Protein AF-M5IPA9-F1 (afdb_monomer_lite)

InterPro domains:
  IPR003439 ABC transporter-like, ATP-binding domain [PF00005] (17-45)
  IPR027417 P-loop containing nucleoside triphosphate hydrolase [G3DSA:3.40.50.300] (1-45)
  IPR027417 P-loop containing nucleoside triphosphate hydrolase [SSF52540] (6-45)

Organism: NCBI:txid1244083

Secondary structure (DSSP, 8-state):
--EEEEEEEEEETTEEEEEEEEEE-TT--------TTSSHHHHH-

Structure (mmCIF, N/CA/C/O backbone):
data_AF-M5IPA9-F1
#
_entry.id   AF-M5IPA9-F1
#
loop_
_atom_site.group_PDB
_atom_site.id
_atom_site.type_symbol
_atom_site.label_atom_id
_atom_site.label_alt_id
_atom_site.label_comp_id
_atom_site.label_asym_id
_atom_site.label_entity_id
_atom_site.label_seq_id
_atom_site.pdbx_PDB_ins_code
_atom_site.Cartn_x
_atom_site.Cartn_y
_atom_site.Cartn_z
_atom_site.occupancy
_atom_site.B_iso_or_equiv
_atom_site.auth_seq_id
_atom_site.auth_comp_id
_atom_site.auth_asym_id
_atom_site.auth_atom_id
_atom_site.pdbx_PDB_model_num
ATOM 1 N N . MET A 1 1 ? -13.762 9.108 10.072 1.00 64.75 1 MET A N 1
ATOM 2 C CA . MET A 1 1 ? -12.834 8.838 8.956 1.00 64.75 1 MET A CA 1
ATOM 3 C C . MET A 1 1 ? -11.587 9.684 9.169 1.00 64.75 1 MET A C 1
ATOM 5 O O . MET A 1 1 ? -11.750 10.817 9.612 1.00 64.75 1 MET A O 1
ATOM 9 N N . ILE A 1 2 ? -10.386 9.134 8.968 1.00 86.75 2 ILE A N 1
ATOM 10 C CA . ILE A 1 2 ? -9.129 9.909 9.056 1.00 86.75 2 ILE A CA 1
ATOM 11 C C . ILE A 1 2 ? -8.353 9.910 7.734 1.00 86.75 2 ILE A C 1
ATOM 13 O O . ILE A 1 2 ? -7.710 10.903 7.423 1.00 86.75 2 ILE A O 1
ATOM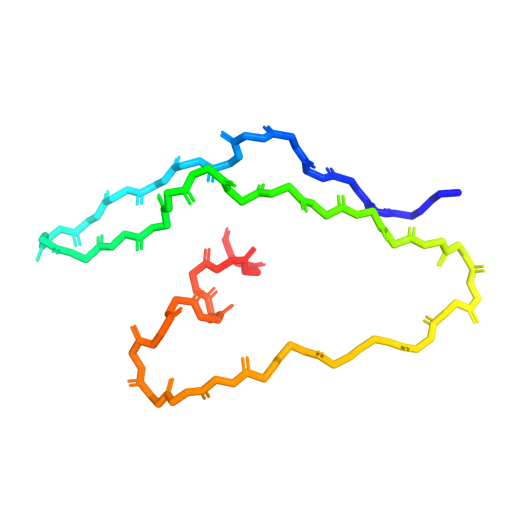 17 N N . LEU A 1 3 ? -8.469 8.840 6.940 1.00 91.56 3 LEU A N 1
ATOM 18 C CA . LEU A 1 3 ? -7.857 8.719 5.618 1.00 91.56 3 LEU A CA 1
ATOM 19 C C . LEU A 1 3 ? -8.792 7.939 4.688 1.00 91.56 3 LEU A C 1
ATOM 21 O O . LEU A 1 3 ? -9.376 6.936 5.107 1.00 91.56 3 LEU A O 1
ATOM 25 N N . GLN A 1 4 ? -8.921 8.385 3.441 1.00 95.06 4 GLN A N 1
ATOM 26 C CA . GLN A 1 4 ? -9.609 7.655 2.379 1.00 95.06 4 GLN A CA 1
ATOM 27 C C . GLN A 1 4 ? -8.909 7.913 1.043 1.00 95.06 4 GLN A C 1
ATOM 29 O O . GLN A 1 4 ? -8.590 9.058 0.729 1.00 95.06 4 GLN A O 1
ATOM 34 N N . THR A 1 5 ? -8.729 6.860 0.250 1.00 95.56 5 THR A N 1
ATOM 35 C CA . THR A 1 5 ? -8.354 6.950 -1.166 1.00 95.56 5 THR A CA 1
ATOM 36 C C . THR A 1 5 ? -9.405 6.232 -2.005 1.00 95.56 5 THR A C 1
ATOM 38 O O . THR A 1 5 ? -10.012 5.257 -1.557 1.00 95.56 5 THR A O 1
ATOM 41 N N . LYS A 1 6 ? -9.637 6.716 -3.225 1.00 96.62 6 LYS A N 1
ATOM 42 C CA . LYS A 1 6 ? -10.495 6.060 -4.215 1.00 96.62 6 LYS A CA 1
ATOM 43 C C . LYS A 1 6 ? -9.758 6.033 -5.541 1.00 96.62 6 LYS A C 1
ATOM 45 O O . LYS A 1 6 ? -9.343 7.089 -6.012 1.00 96.62 6 LYS A O 1
ATOM 50 N N . ASN A 1 7 ? -9.590 4.836 -6.088 1.00 97.12 7 ASN A N 1
ATOM 51 C CA . ASN A 1 7 ? -8.970 4.583 -7.385 1.00 97.12 7 ASN A CA 1
ATOM 52 C C . ASN A 1 7 ? -7.582 5.233 -7.548 1.00 97.12 7 ASN A C 1
ATOM 54 O O . ASN A 1 7 ? -7.248 5.760 -8.611 1.00 97.12 7 ASN A O 1
ATOM 58 N N . LEU A 1 8 ? -6.766 5.228 -6.484 1.00 95.25 8 LEU A N 1
ATOM 59 C CA . LEU A 1 8 ? -5.432 5.825 -6.519 1.00 95.25 8 LEU A CA 1
ATOM 60 C C . LEU A 1 8 ? -4.539 5.030 -7.473 1.00 95.25 8 LEU A C 1
ATOM 62 O O . LEU A 1 8 ? -4.246 3.861 -7.227 1.00 95.25 8 LEU A O 1
ATOM 66 N N . SER A 1 9 ? -4.077 5.693 -8.527 1.00 95.12 9 SER A N 1
ATOM 67 C CA . SER A 1 9 ? -3.110 5.144 -9.470 1.00 95.12 9 SER A CA 1
ATOM 68 C C . SER A 1 9 ? -1.941 6.109 -9.619 1.00 95.12 9 SER A C 1
ATOM 70 O O . SER A 1 9 ? -2.133 7.323 -9.690 1.00 95.12 9 SER A O 1
ATOM 72 N N . PHE A 1 10 ? -0.728 5.577 -9.650 1.00 93.94 10 PHE A N 1
ATOM 73 C CA . PHE A 1 10 ? 0.502 6.354 -9.771 1.00 93.94 10 PHE A CA 1
ATOM 74 C C . PHE A 1 10 ? 1.550 5.516 -10.487 1.00 93.94 10 PHE A C 1
ATOM 76 O O . PHE A 1 10 ? 1.647 4.323 -10.225 1.00 9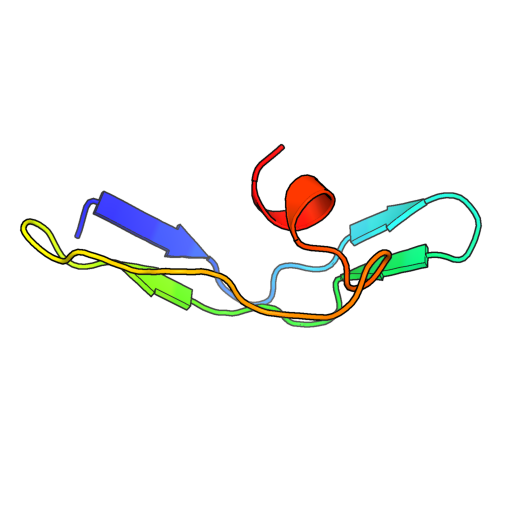3.94 10 PHE A O 1
ATOM 83 N N . SER A 1 11 ? 2.369 6.118 -11.347 1.00 93.06 11 SER A N 1
ATOM 84 C CA . SER A 1 11 ? 3.483 5.411 -11.976 1.00 93.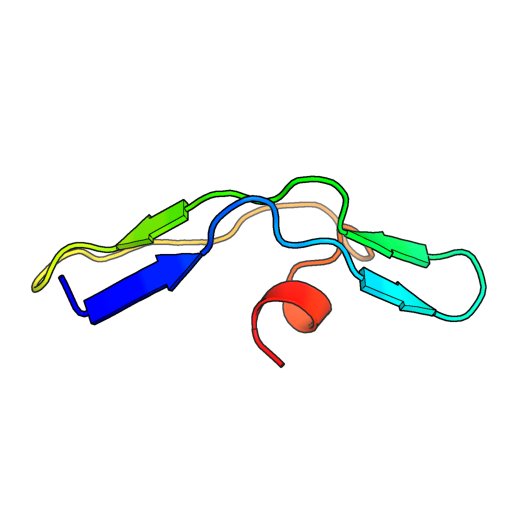06 11 SER A CA 1
ATOM 85 C C . SER A 1 11 ? 4.736 6.273 -12.064 1.00 93.06 11 SER A C 1
ATOM 87 O O . SER A 1 11 ? 4.683 7.487 -12.258 1.00 93.06 11 SER A O 1
ATOM 89 N N . TYR A 1 12 ? 5.884 5.619 -11.921 1.00 88.88 12 TYR A N 1
ATOM 90 C CA . TYR A 1 12 ? 7.200 6.207 -12.101 1.00 88.88 12 TYR A CA 1
ATOM 91 C C . TYR A 1 12 ? 8.191 5.126 -12.537 1.00 88.88 12 TYR A C 1
ATOM 93 O O . TYR A 1 12 ? 8.335 4.098 -11.877 1.00 88.88 12 TYR A O 1
ATOM 101 N N . GLY A 1 13 ? 8.885 5.348 -13.657 1.00 85.06 13 GLY A N 1
ATOM 102 C CA . GLY A 1 13 ? 9.981 4.474 -14.095 1.00 85.06 13 GLY A CA 1
ATOM 103 C C . GLY A 1 13 ? 9.602 2.996 -14.278 1.00 85.06 13 GLY A C 1
ATOM 104 O O . GLY A 1 13 ? 10.424 2.128 -14.007 1.00 85.06 13 GLY A O 1
ATOM 105 N N . GLY A 1 14 ? 8.364 2.704 -14.693 1.00 83.44 14 GLY A N 1
ATOM 106 C CA . GLY A 1 14 ? 7.865 1.335 -14.896 1.00 83.44 14 GLY A CA 1
ATOM 107 C C . GLY A 1 14 ? 7.305 0.646 -13.644 1.00 83.44 14 GLY A C 1
ATOM 108 O O . GLY A 1 14 ? 6.816 -0.474 -13.749 1.00 83.44 14 GLY A O 1
ATOM 109 N N . PHE A 1 15 ? 7.320 1.308 -12.485 1.00 85.38 15 PHE A N 1
ATOM 110 C CA . PHE A 1 15 ? 6.688 0.834 -11.251 1.00 85.38 15 PHE A CA 1
ATOM 111 C C . PHE A 1 15 ? 5.506 1.725 -10.895 1.00 85.38 15 PHE A C 1
ATOM 113 O O . PHE A 1 15 ? 5.529 2.926 -11.165 1.00 85.38 15 PHE A O 1
ATOM 120 N N . GLY A 1 16 ? 4.474 1.161 -10.276 1.00 90.44 16 GLY A N 1
ATOM 121 C CA . GLY A 1 16 ? 3.288 1.940 -9.970 1.00 90.44 16 GLY A CA 1
ATOM 122 C C . GLY A 1 16 ? 2.304 1.279 -9.023 1.00 90.44 16 GLY A C 1
ATOM 123 O O . GLY A 1 16 ? 2.407 0.098 -8.700 1.00 90.44 16 GLY A O 1
ATOM 124 N N . LEU A 1 17 ? 1.364 2.101 -8.581 1.00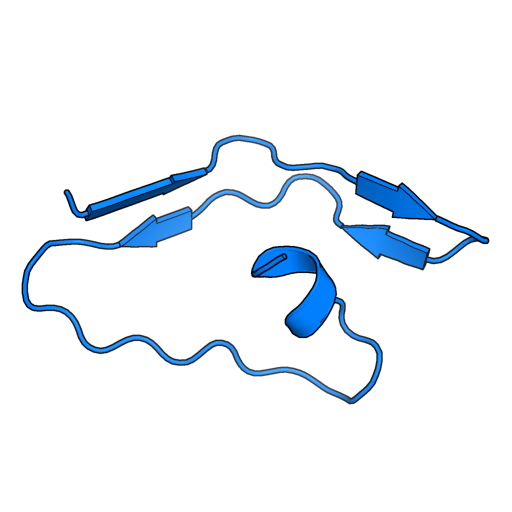 95.19 17 LEU A N 1
ATOM 125 C CA . LEU A 1 17 ? 0.126 1.706 -7.937 1.00 95.19 17 LEU A CA 1
ATOM 126 C C . LEU A 1 17 ? -0.978 1.760 -8.985 1.00 95.19 17 LEU A C 1
ATOM 128 O O . LEU A 1 17 ? -1.032 2.701 -9.778 1.00 95.19 17 LEU A O 1
ATOM 132 N N . GLU A 1 18 ? -1.867 0.781 -8.953 1.00 95.25 18 GLU A N 1
ATOM 133 C CA . GLU A 1 18 ? -3.012 0.717 -9.847 1.00 95.25 18 GLU A CA 1
ATOM 134 C C . GLU A 1 18 ? -4.268 0.487 -9.012 1.00 95.25 18 GLU A C 1
ATOM 136 O O . GLU A 1 18 ? -4.325 -0.445 -8.210 1.00 95.25 18 GLU A O 1
ATOM 141 N N . ASP A 1 19 ? -5.237 1.385 -9.172 1.00 96.75 19 ASP A N 1
ATOM 142 C CA . ASP A 1 19 ? -6.581 1.296 -8.598 1.00 96.75 19 ASP A CA 1
ATOM 143 C C . ASP A 1 19 ? -6.645 0.987 -7.083 1.00 96.75 19 ASP A C 1
ATOM 145 O O . ASP A 1 19 ? -7.416 0.152 -6.603 1.00 96.75 19 ASP A O 1
ATOM 149 N N . VAL A 1 20 ? -5.835 1.681 -6.278 1.00 95.69 20 VAL A N 1
ATOM 150 C CA . VAL A 1 20 ? -5.793 1.453 -4.827 1.00 95.69 20 VAL A CA 1
ATOM 151 C C . VAL A 1 20 ? -6.867 2.272 -4.105 1.00 95.69 20 VAL A C 1
ATOM 153 O O . VAL A 1 20 ? -6.810 3.504 -4.024 1.00 95.69 20 VAL A O 1
ATOM 156 N N . SER A 1 21 ? -7.831 1.575 -3.505 1.00 96.06 21 SER A N 1
ATOM 157 C CA . SER A 1 21 ? -8.905 2.173 -2.702 1.00 96.06 21 SER A CA 1
ATOM 158 C C . SER A 1 21 ? -8.855 1.673 -1.261 1.00 96.06 21 SER A C 1
ATOM 160 O O . SER A 1 21 ? -9.009 0.476 -1.017 1.00 96.06 21 SER A O 1
ATOM 162 N N . ILE A 1 22 ? -8.669 2.581 -0.298 1.00 95.25 22 ILE A N 1
ATOM 163 C CA . ILE A 1 22 ? -8.708 2.251 1.133 1.00 95.25 22 ILE A CA 1
ATOM 164 C C . ILE A 1 22 ? -9.544 3.253 1.926 1.00 95.25 22 ILE A C 1
ATOM 166 O O . ILE A 1 22 ? -9.669 4.425 1.572 1.00 95.25 22 ILE A O 1
ATOM 170 N N . GLU A 1 23 ? -10.046 2.805 3.072 1.00 95.44 23 GLU A N 1
ATOM 171 C CA . GLU A 1 23 ? -10.668 3.658 4.079 1.00 95.44 23 GLU A CA 1
ATOM 172 C C . GLU A 1 23 ? -10.112 3.305 5.460 1.00 95.44 23 GLU A C 1
ATOM 174 O O . GLU A 1 23 ? -10.217 2.163 5.911 1.00 95.44 23 GLU A O 1
ATOM 179 N N . ILE A 1 24 ? -9.553 4.296 6.158 1.00 94.81 24 ILE A N 1
ATOM 180 C CA . ILE A 1 24 ? -9.096 4.152 7.542 1.00 94.81 24 ILE A CA 1
ATOM 181 C C . ILE A 1 24 ? -10.029 4.934 8.466 1.00 94.81 24 ILE A C 1
ATOM 183 O O . ILE A 1 24 ? -10.199 6.163 8.382 1.00 94.81 24 ILE A O 1
ATOM 187 N N . LYS A 1 25 ? -10.643 4.195 9.391 1.00 95.25 25 LYS A N 1
ATOM 188 C CA . LYS A 1 25 ? -11.542 4.741 10.406 1.00 95.25 25 LYS A CA 1
ATOM 189 C C . LYS A 1 25 ? -10.743 5.312 11.579 1.00 95.25 25 LYS A C 1
ATOM 191 O O . LYS A 1 25 ? -9.605 4.940 11.847 1.00 95.25 25 LYS A O 1
ATOM 196 N N . ARG A 1 26 ? -11.346 6.279 12.276 1.00 95.69 26 ARG A N 1
ATOM 197 C CA . ARG A 1 26 ? -10.727 6.900 13.454 1.00 95.69 26 ARG A CA 1
ATOM 198 C C . ARG A 1 26 ? -10.618 5.848 14.562 1.00 95.69 26 ARG A C 1
ATOM 200 O O . ARG A 1 26 ? -11.594 5.153 14.817 1.00 95.69 26 ARG A O 1
ATOM 207 N N . GLY A 1 27 ? -9.458 5.774 15.215 1.00 95.56 27 GLY A N 1
ATOM 208 C CA . GLY A 1 27 ? -9.198 4.817 16.298 1.00 95.56 27 GLY A CA 1
ATOM 209 C C . GLY A 1 27 ? -8.780 3.418 15.833 1.00 95.56 27 GLY A C 1
ATOM 210 O O . GLY A 1 27 ? -8.629 2.533 16.665 1.00 95.56 27 GLY A O 1
ATOM 211 N N . SER A 1 28 ? -8.588 3.200 14.529 1.00 93.50 28 SER A N 1
ATOM 212 C CA . SER A 1 28 ? -8.090 1.931 13.990 1.00 93.50 28 SER A CA 1
ATOM 213 C C . SER A 1 28 ? -6.561 1.897 13.948 1.00 93.50 28 SER A C 1
ATOM 215 O O . SER A 1 28 ? -5.926 2.896 13.617 1.00 93.50 28 SER A O 1
ATOM 217 N N . ILE A 1 29 ? -5.981 0.724 14.216 1.00 94.25 29 ILE A N 1
ATOM 218 C CA . ILE A 1 29 ? -4.574 0.416 13.937 1.00 94.25 29 ILE A CA 1
ATOM 219 C C . ILE A 1 29 ? -4.546 -0.421 12.656 1.00 94.25 29 ILE A C 1
ATOM 221 O O . ILE A 1 2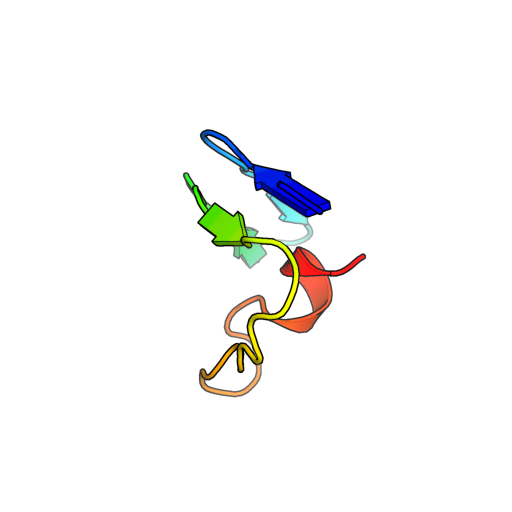9 ? -5.201 -1.459 12.588 1.00 94.25 29 ILE A O 1
ATOM 225 N N . CYS A 1 30 ? -3.828 0.043 11.634 1.00 91.81 30 CYS A N 1
ATOM 226 C CA . CYS A 1 30 ? -3.717 -0.626 10.340 1.00 91.81 30 CYS A CA 1
ATOM 227 C C . CYS A 1 30 ? -2.240 -0.828 9.986 1.00 91.81 30 CYS A C 1
ATOM 229 O O . CYS A 1 30 ? -1.424 0.061 10.225 1.00 91.81 30 CYS A O 1
ATOM 231 N N . GLY A 1 31 ? -1.908 -1.985 9.412 1.00 92.94 31 GLY A N 1
ATOM 232 C CA . GLY A 1 31 ? -0.590 -2.276 8.856 1.00 92.94 31 GLY A CA 1
ATOM 233 C C . GLY A 1 31 ? -0.687 -2.512 7.353 1.00 92.94 31 GLY A C 1
ATOM 234 O O . GLY A 1 31 ? -1.525 -3.293 6.908 1.00 92.94 31 GLY A O 1
ATOM 235 N N . LEU A 1 32 ? 0.181 -1.861 6.576 1.00 93.88 32 LEU A N 1
ATOM 236 C CA . LEU A 1 32 ? 0.315 -2.118 5.143 1.00 93.88 32 LEU A CA 1
ATOM 237 C C . LEU A 1 32 ? 1.449 -3.124 4.911 1.00 93.88 32 LEU A C 1
ATOM 239 O O . LEU A 1 32 ? 2.624 -2.800 5.085 1.00 93.88 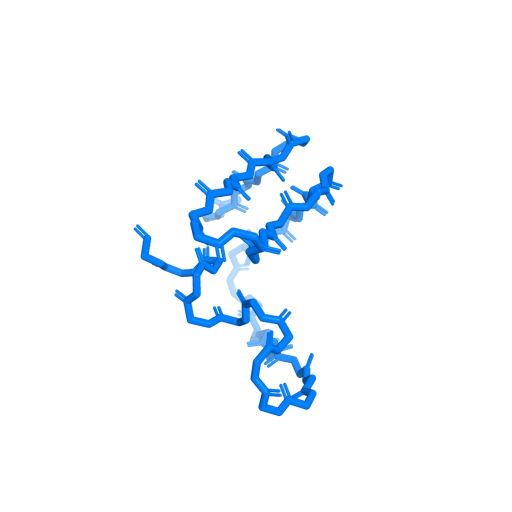32 LEU A O 1
ATOM 243 N N . LEU A 1 33 ? 1.093 -4.352 4.535 1.00 93.62 33 LEU A N 1
ATOM 244 C CA . LEU A 1 33 ? 2.030 -5.461 4.339 1.00 93.62 33 LEU A CA 1
ATOM 245 C C . LEU A 1 33 ? 2.270 -5.735 2.850 1.00 93.62 33 LEU A C 1
ATOM 247 O O . LEU A 1 33 ? 1.425 -5.456 2.006 1.00 93.62 33 LEU A O 1
ATOM 251 N N . GLY A 1 34 ? 3.440 -6.287 2.529 1.00 92.19 34 GLY A N 1
ATOM 252 C CA . GLY A 1 34 ? 3.827 -6.640 1.163 1.00 92.19 34 GLY A CA 1
ATOM 253 C C . GLY A 1 34 ? 5.341 -6.764 1.007 1.00 92.19 34 GLY A C 1
ATOM 254 O O . GLY A 1 34 ? 6.099 -6.230 1.822 1.00 92.19 34 GLY A O 1
ATOM 255 N N . THR A 1 35 ? 5.795 -7.436 -0.048 1.00 95.88 35 THR A N 1
ATOM 256 C CA . THR A 1 35 ? 7.222 -7.622 -0.370 1.00 95.88 35 THR A CA 1
ATOM 257 C C . THR A 1 35 ? 7.929 -6.298 -0.683 1.00 95.88 35 THR A C 1
ATOM 259 O O . THR A 1 35 ? 7.295 -5.276 -0.956 1.00 95.88 35 THR A O 1
ATOM 262 N N . ASN A 1 36 ? 9.262 -6.263 -0.628 1.00 92.38 36 ASN A N 1
ATOM 263 C CA . ASN A 1 36 ? 10.014 -5.077 -1.051 1.00 92.38 36 ASN A CA 1
ATOM 264 C C . ASN A 1 36 ? 9.697 -4.741 -2.517 1.00 92.38 36 ASN A C 1
ATOM 266 O O . ASN A 1 36 ? 9.629 -5.634 -3.354 1.00 92.38 36 ASN A O 1
ATOM 270 N N . GLY A 1 37 ? 9.462 -3.458 -2.807 1.00 90.19 37 GLY A N 1
ATOM 271 C CA . GLY A 1 37 ? 9.047 -3.000 -4.138 1.00 90.19 37 GLY A CA 1
ATOM 272 C C . GLY A 1 37 ? 7.540 -3.066 -4.421 1.00 90.19 37 GLY A C 1
ATOM 273 O O . GLY A 1 37 ? 7.113 -2.559 -5.447 1.00 90.19 37 GLY A O 1
ATOM 274 N N . SER A 1 38 ? 6.707 -3.585 -3.509 1.00 92.31 38 SER A N 1
ATOM 275 C CA . SER A 1 38 ? 5.249 -3.699 -3.716 1.00 92.31 38 SER A CA 1
ATOM 276 C C . SER A 1 38 ? 4.463 -2.371 -3.671 1.00 92.31 38 SER A C 1
ATOM 278 O O . SER A 1 38 ? 3.246 -2.395 -3.536 1.00 92.31 38 SER A O 1
ATOM 280 N N . GLY A 1 39 ? 5.136 -1.215 -3.665 1.00 92.81 39 GLY A N 1
ATOM 281 C CA . GLY A 1 39 ? 4.480 0.101 -3.647 1.00 92.81 39 GLY A CA 1
ATOM 282 C C . GLY A 1 39 ? 4.073 0.650 -2.271 1.00 92.81 39 GLY A C 1
ATOM 283 O O . GLY A 1 39 ? 3.447 1.697 -2.210 1.00 92.81 39 GLY A O 1
ATOM 284 N N . LYS A 1 40 ? 4.455 0.016 -1.149 1.00 95.06 40 LYS A N 1
ATOM 285 C CA . LYS A 1 40 ? 4.073 0.483 0.207 1.00 95.06 40 LYS A CA 1
ATOM 286 C C . LYS A 1 40 ? 4.498 1.923 0.504 1.00 95.06 40 LYS A C 1
ATOM 288 O O . LYS A 1 40 ? 3.678 2.724 0.920 1.00 95.06 40 LYS A O 1
ATOM 293 N N . SER A 1 41 ? 5.772 2.258 0.293 1.00 92.62 41 SER A N 1
ATOM 294 C CA . SER A 1 41 ? 6.263 3.622 0.533 1.00 92.62 41 SER A CA 1
ATOM 295 C C . SER A 1 41 ? 5.693 4.614 -0.479 1.00 92.62 41 SER A C 1
ATOM 297 O O . SER A 1 41 ? 5.408 5.746 -0.118 1.00 92.62 41 SER A O 1
ATOM 299 N N . THR A 1 42 ? 5.482 4.171 -1.721 1.00 94.12 42 THR A N 1
ATOM 300 C CA . THR A 1 42 ? 4.813 4.944 -2.779 1.00 94.12 42 THR A CA 1
ATOM 301 C C . THR A 1 42 ? 3.351 5.235 -2.446 1.00 94.12 42 THR A C 1
ATOM 303 O O . THR A 1 42 ? 2.805 6.214 -2.917 1.00 94.12 42 THR A O 1
ATOM 306 N N . PHE A 1 43 ? 2.702 4.397 -1.638 1.00 93.44 43 PHE A N 1
ATOM 307 C CA . PHE A 1 43 ? 1.325 4.613 -1.207 1.00 93.44 43 PHE A CA 1
ATOM 308 C C . PHE A 1 43 ? 1.205 5.690 -0.113 1.00 93.44 43 PHE A C 1
ATOM 310 O O . PHE A 1 43 ? 0.162 6.328 0.001 1.00 93.44 43 PHE A O 1
ATOM 317 N N . PHE A 1 44 ? 2.249 5.892 0.700 1.00 88.69 44 PHE A N 1
ATOM 318 C CA . PHE A 1 44 ? 2.230 6.833 1.830 1.00 88.69 44 PHE A CA 1
ATOM 319 C C . PHE A 1 44 ? 2.857 8.208 1.548 1.00 88.69 44 PHE A C 1
ATOM 321 O O . PHE A 1 44 ? 2.660 9.108 2.364 1.00 88.69 44 PHE A O 1
ATOM 328 N N . ASN A 1 45 ? 3.600 8.369 0.449 1.00 80.44 45 ASN A N 1
ATOM 329 C CA . ASN A 1 45 ? 4.202 9.637 0.008 1.00 80.44 45 ASN A CA 1
ATOM 330 C C . ASN A 1 45 ? 3.508 10.148 -1.250 1.00 80.44 45 ASN A C 1
ATOM 332 O O . ASN A 1 45 ? 3.296 11.376 -1.332 1.00 80.44 45 ASN A O 1
#

Foldseek 3Di:
DPDWDAQDWDDDPHAIDGGDTDDDDPPDDDDDDDDPSPCPVVVVD

Radius of gyration: 11.51 Å; chains: 1; bounding box: 23×18×31 Å

Sequence (45 aa):
MILQTKNLSFSYGGFGLEDVSIEIKRGSICGLLGTNGSGKSTFFN

pLDDT: mean 92.2, std 5.53, range [64.75, 97.12]